Protein AF-A0A9E4JC96-F1 (afdb_monomer)

Sequence (61 aa):
MTCRFGIVPDGSDEPSAVFQELEDALSWALAKFGPDRFSIRRCSLAEVAQDDASARLSSVN

Solvent-accessible surface area (backbone atoms only — not comparable to full-atom values): 4034 Å² total; per-residue (Å²): 134,74,68,30,32,24,40,23,42,71,97,50,95,57,60,79,46,75,28,72,46,64,68,60,40,48,55,52,43,40,74,74,59,37,89,87,38,59,46,80,43,85,40,83,67,75,82,73,75,84,74,84,85,79,90,80,90,86,83,83,134

Secondary structure (DSSP, 8-state):
---EEEEEETT-SS-SEEESSHHHHHHHHHHHH-TTSEEEEEE--------------S---

Foldseek 3Di:
DQKKKFKAWPPGPDGPDIGSDPVVVVVVCCVPPNDPTIDIDTDPDDPPPPPDDPPPDPDDD

Radius of gyration: 16.37 Å; Cα contacts (8 Å, |Δi|>4): 74; chains: 1; bounding box: 26×36×49 Å

Structure (mmCIF, N/CA/C/O backbone):
data_AF-A0A9E4JC9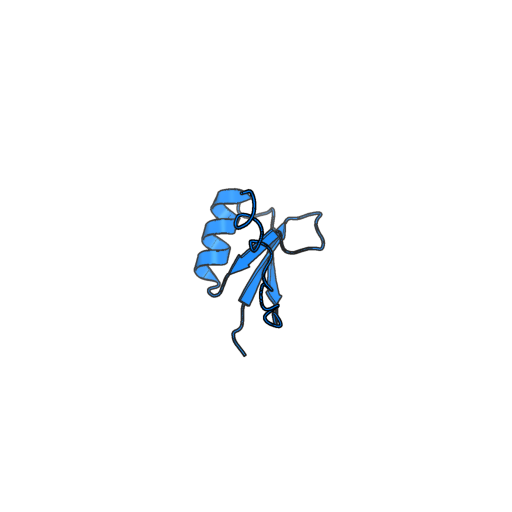6-F1
#
_entry.id   AF-A0A9E4JC96-F1
#
loop_
_atom_site.group_PDB
_atom_site.id
_atom_site.type_symbol
_atom_site.label_atom_id
_atom_site.label_alt_id
_atom_site.label_comp_id
_atom_site.label_asym_id
_atom_site.label_entity_id
_atom_site.label_seq_id
_atom_site.pdbx_PDB_ins_code
_atom_site.Cartn_x
_atom_site.Cartn_y
_atom_site.Cartn_z
_atom_site.occupancy
_atom_site.B_iso_or_equiv
_atom_site.auth_seq_id
_atom_site.auth_comp_id
_atom_site.auth_asym_id
_atom_site.auth_atom_id
_atom_site.pdbx_PDB_model_num
ATOM 1 N N . MET A 1 1 ? 15.383 -14.617 -12.738 1.00 51.12 1 MET A N 1
ATOM 2 C CA . MET A 1 1 ? 14.008 -14.268 -12.322 1.00 51.12 1 MET A CA 1
ATOM 3 C C . MET A 1 1 ? 14.069 -13.238 -11.204 1.00 51.12 1 MET A C 1
ATOM 5 O O . MET A 1 1 ? 14.469 -13.594 -10.103 1.00 51.12 1 MET A O 1
ATOM 9 N N . THR A 1 2 ? 13.709 -11.983 -11.460 1.00 63.22 2 THR A N 1
ATOM 10 C CA . THR A 1 2 ? 13.509 -10.990 -10.393 1.00 63.22 2 THR A CA 1
ATOM 11 C C . THR A 1 2 ? 12.132 -11.232 -9.771 1.00 63.22 2 THR A C 1
ATOM 13 O O . THR A 1 2 ? 11.110 -11.171 -10.452 1.00 63.22 2 THR A O 1
ATOM 16 N N . CYS A 1 3 ? 12.086 -11.611 -8.492 1.00 65.81 3 CYS A N 1
ATOM 17 C CA . CYS A 1 3 ? 10.815 -11.696 -7.768 1.00 65.81 3 CYS A CA 1
ATOM 18 C C . CYS A 1 3 ? 10.299 -10.272 -7.528 1.00 65.81 3 CYS A C 1
ATOM 20 O O . CYS A 1 3 ? 11.082 -9.407 -7.147 1.00 65.81 3 CYS A O 1
ATOM 22 N N . ARG A 1 4 ? 9.006 -10.025 -7.763 1.00 84.06 4 ARG A N 1
ATOM 23 C CA . ARG A 1 4 ? 8.357 -8.734 -7.499 1.00 84.06 4 ARG A CA 1
ATOM 24 C C . ARG A 1 4 ? 7.079 -8.941 -6.678 1.00 84.06 4 ARG A C 1
ATOM 26 O O . ARG A 1 4 ? 6.447 -10.001 -6.746 1.00 84.06 4 ARG A O 1
ATOM 33 N N . PHE A 1 5 ? 6.714 -7.933 -5.898 1.00 86.44 5 PHE A N 1
ATOM 34 C CA . PHE A 1 5 ? 5.569 -7.929 -4.991 1.00 86.44 5 PHE A CA 1
ATOM 35 C C . PHE A 1 5 ? 4.502 -6.974 -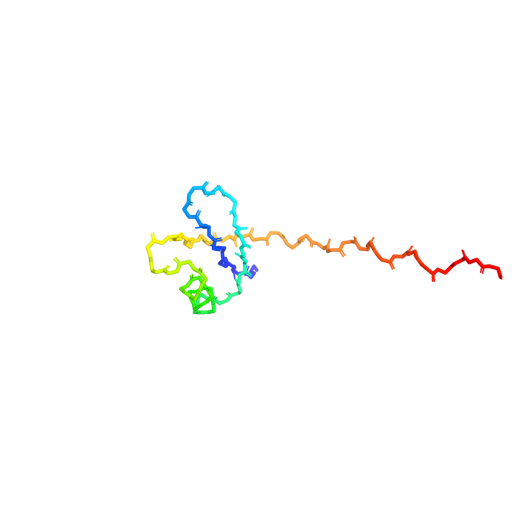5.518 1.00 86.44 5 PHE A C 1
ATOM 37 O O . PHE A 1 5 ? 4.735 -5.772 -5.623 1.00 86.44 5 PHE A O 1
ATOM 44 N N . GLY A 1 6 ? 3.342 -7.516 -5.880 1.00 89.31 6 GLY A N 1
ATOM 45 C CA . GLY A 1 6 ? 2.176 -6.741 -6.288 1.00 89.31 6 GLY A CA 1
ATOM 46 C C . GLY A 1 6 ? 1.275 -6.434 -5.096 1.00 89.31 6 GLY A C 1
ATOM 47 O O . GLY A 1 6 ? 0.940 -7.344 -4.336 1.00 89.3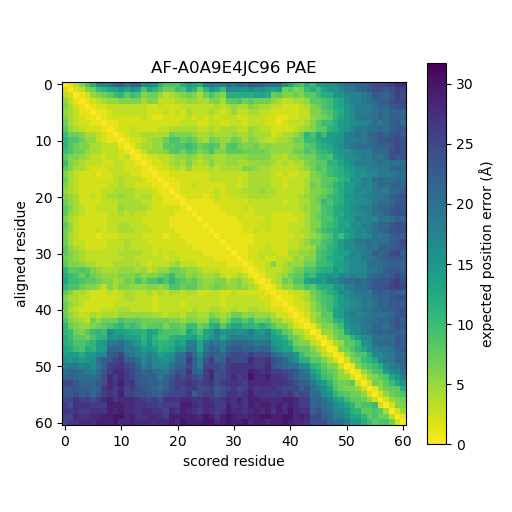1 6 GLY A O 1
ATOM 48 N N . ILE A 1 7 ? 0.869 -5.174 -4.951 1.00 90.06 7 ILE A N 1
ATOM 49 C CA . ILE A 1 7 ? -0.123 -4.727 -3.968 1.00 90.06 7 ILE A CA 1
ATOM 50 C C . ILE A 1 7 ? -1.504 -4.767 -4.613 1.00 90.06 7 ILE A C 1
ATOM 52 O O . ILE A 1 7 ? -1.769 -4.022 -5.558 1.00 90.06 7 ILE A O 1
ATOM 56 N N . VAL A 1 8 ? -2.382 -5.618 -4.090 1.00 89.50 8 VAL A N 1
ATOM 57 C CA . VAL A 1 8 ? -3.766 -5.780 -4.545 1.00 89.50 8 VAL A CA 1
ATOM 58 C C . VAL A 1 8 ? -4.694 -5.192 -3.476 1.00 89.50 8 VAL A C 1
ATOM 60 O O . VAL A 1 8 ? -4.722 -5.719 -2.362 1.00 89.50 8 VAL A O 1
ATOM 63 N N . PRO A 1 9 ? -5.401 -4.083 -3.746 1.00 88.56 9 PRO A N 1
ATOM 64 C CA . PRO A 1 9 ? -6.351 -3.520 -2.793 1.00 88.56 9 PRO A CA 1
ATOM 65 C C . PRO A 1 9 ? -7.595 -4.405 -2.661 1.00 88.56 9 PRO A C 1
ATOM 67 O O . PRO A 1 9 ? -7.972 -5.113 -3.596 1.00 88.56 9 PRO A O 1
ATOM 70 N N . ASP A 1 10 ? -8.241 -4.344 -1.499 1.00 85.56 10 ASP A N 1
ATOM 71 C CA . ASP A 1 10 ? -9.461 -5.107 -1.233 1.00 85.56 10 ASP A CA 1
ATOM 72 C C . ASP A 1 10 ? -10.587 -4.706 -2.206 1.00 85.56 10 ASP A C 1
ATOM 74 O O . ASP A 1 10 ? -10.849 -3.519 -2.421 1.00 85.56 10 ASP A O 1
ATOM 78 N N . GLY A 1 11 ? -11.221 -5.699 -2.834 1.00 84.56 11 GLY A N 1
ATOM 79 C CA . GLY A 1 11 ? -12.231 -5.491 -3.878 1.00 84.56 11 GLY A CA 1
ATOM 80 C C . GLY A 1 11 ? -11.687 -5.344 -5.306 1.00 84.56 11 GLY A C 1
ATOM 81 O O . GLY A 1 11 ? -12.475 -5.110 -6.221 1.00 84.56 11 GLY A O 1
ATOM 82 N N . SER A 1 12 ? -10.377 -5.503 -5.519 1.00 81.75 12 SER A N 1
ATOM 83 C CA . SER A 1 12 ? -9.752 -5.539 -6.847 1.00 81.75 12 SER A CA 1
ATOM 84 C C . SER A 1 12 ? -9.061 -6.883 -7.080 1.00 81.75 12 SER A C 1
ATOM 86 O O . SER A 1 12 ? -8.454 -7.430 -6.164 1.00 81.75 12 SER A O 1
ATOM 88 N N . ASP A 1 13 ? -9.126 -7.413 -8.303 1.00 80.12 13 ASP A N 1
ATOM 89 C CA . ASP A 1 13 ? -8.396 -8.639 -8.678 1.00 80.12 13 ASP A CA 1
ATOM 90 C C . ASP A 1 13 ? -6.986 -8.320 -9.221 1.00 80.12 13 ASP A C 1
ATOM 92 O O . ASP A 1 13 ? -6.069 -9.141 -9.171 1.00 80.12 13 ASP A O 1
ATOM 96 N N . GLU A 1 14 ? -6.785 -7.079 -9.678 1.00 82.06 14 GLU A N 1
ATOM 97 C CA . GLU A 1 14 ? -5.537 -6.618 -10.286 1.00 82.06 14 GLU A CA 1
ATOM 98 C C . GLU A 1 14 ? -4.6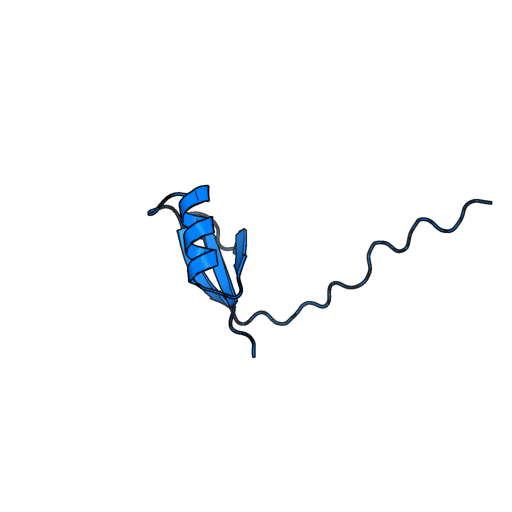25 -5.867 -9.297 1.00 82.06 14 GLU A C 1
ATOM 100 O O . GLU A 1 14 ? -5.109 -5.108 -8.444 1.00 82.06 14 GLU A O 1
ATOM 105 N N . PRO A 1 15 ? -3.289 -6.030 -9.413 1.00 84.38 15 PRO A N 1
ATOM 106 C CA . PRO A 1 15 ? -2.330 -5.289 -8.606 1.00 84.38 15 PRO A CA 1
ATOM 107 C C . PRO A 1 15 ? -2.322 -3.807 -8.993 1.00 84.38 15 PRO A C 1
ATOM 109 O O . PRO A 1 15 ? -2.050 -3.444 -10.134 1.00 84.38 15 PRO A O 1
ATOM 112 N N . SER A 1 16 ? -2.552 -2.934 -8.014 1.00 86.75 16 SER A N 1
ATOM 113 C CA . SER A 1 16 ? -2.523 -1.481 -8.208 1.00 86.75 16 SER A C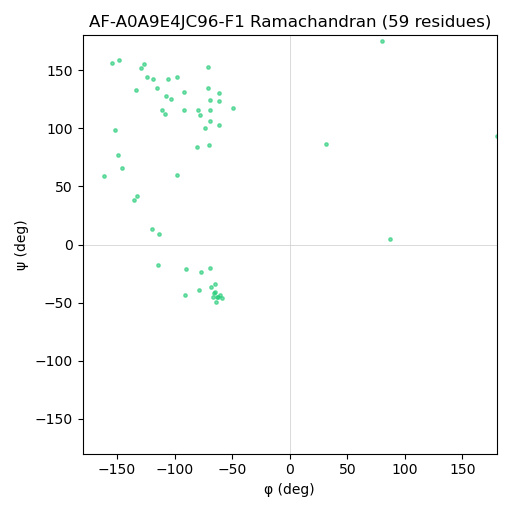A 1
ATOM 114 C C . SER A 1 16 ? -1.099 -0.925 -8.298 1.00 86.75 16 SER A C 1
ATOM 116 O O . SER A 1 16 ? -0.908 0.168 -8.832 1.00 86.75 16 SER A O 1
ATOM 118 N N . ALA A 1 17 ? -0.116 -1.632 -7.741 1.00 86.88 17 ALA A N 1
ATOM 119 C CA . ALA A 1 17 ? 1.295 -1.271 -7.800 1.00 86.88 17 ALA A CA 1
ATOM 120 C C . ALA A 1 17 ? 2.173 -2.515 -7.644 1.00 86.88 17 ALA A C 1
ATOM 122 O O . ALA A 1 17 ? 1.747 -3.516 -7.065 1.00 86.88 17 ALA A O 1
ATOM 123 N N . VAL A 1 18 ? 3.402 -2.445 -8.152 1.00 87.62 18 VAL A N 1
ATOM 124 C CA . VAL A 1 18 ? 4.377 -3.537 -8.117 1.00 87.62 18 VAL A CA 1
ATOM 125 C C . VAL A 1 18 ? 5.724 -2.993 -7.663 1.00 87.62 18 VAL A C 1
ATOM 127 O O . VAL A 1 18 ? 6.201 -1.997 -8.199 1.00 87.62 18 VAL A O 1
ATOM 130 N N . PHE A 1 19 ? 6.355 -3.689 -6.724 1.00 88.69 19 PHE A N 1
ATOM 131 C CA . PHE A 1 19 ? 7.644 -3.320 -6.147 1.00 88.69 19 PHE A CA 1
ATOM 132 C C . PHE A 1 19 ? 8.634 -4.478 -6.243 1.00 88.69 19 PHE A C 1
ATOM 134 O O . PHE A 1 19 ? 8.248 -5.645 -6.343 1.00 88.69 19 PHE A O 1
ATOM 141 N N . GLN A 1 20 ? 9.927 -4.161 -6.237 1.00 87.94 20 GLN A N 1
ATOM 142 C CA . GLN A 1 20 ? 10.980 -5.176 -6.193 1.00 87.94 20 GLN A CA 1
ATOM 143 C C . GLN A 1 20 ? 11.173 -5.714 -4.771 1.00 87.94 20 GLN A C 1
ATOM 145 O O . GLN A 1 20 ? 11.336 -6.919 -4.593 1.00 87.94 20 GLN A O 1
ATOM 150 N N . GLU A 1 21 ? 11.086 -4.835 -3.774 1.00 88.44 21 GLU A N 1
ATOM 151 C CA . GLU A 1 21 ? 11.279 -5.160 -2.363 1.00 88.44 21 GLU A CA 1
ATOM 152 C C . GLU A 1 21 ? 9.944 -5.178 -1.614 1.00 88.44 21 GLU A C 1
ATOM 154 O O . GLU A 1 21 ? 9.039 -4.388 -1.892 1.00 88.44 21 GLU A O 1
ATOM 159 N N . LEU A 1 22 ? 9.805 -6.113 -0.669 1.00 86.75 22 LEU A N 1
ATOM 160 C CA . LEU A 1 22 ? 8.581 -6.271 0.120 1.00 86.75 22 LEU A CA 1
ATOM 161 C C . LEU A 1 22 ? 8.369 -5.091 1.076 1.00 86.75 22 LEU A C 1
ATOM 163 O O . LEU A 1 22 ? 7.234 -4.679 1.295 1.00 86.75 22 LEU A O 1
ATOM 167 N N . GLU A 1 23 ? 9.452 -4.554 1.635 1.00 90.88 23 GLU A N 1
ATOM 168 C CA . GLU A 1 23 ? 9.424 -3.458 2.609 1.00 90.88 23 GLU A CA 1
ATOM 169 C C . GLU A 1 23 ? 8.910 -2.155 1.983 1.00 90.88 23 GLU A C 1
ATOM 171 O O . GLU A 1 23 ? 8.047 -1.491 2.564 1.00 90.88 23 GLU A O 1
ATOM 176 N N . ASP A 1 24 ? 9.345 -1.843 0.758 1.00 90.31 24 ASP A N 1
ATOM 177 C CA . ASP A 1 24 ? 8.799 -0.745 -0.046 1.00 90.31 24 ASP A CA 1
ATOM 178 C C . ASP A 1 24 ? 7.321 -0.958 -0.367 1.00 90.31 24 ASP A C 1
ATOM 180 O O . ASP A 1 24 ? 6.503 -0.049 -0.202 1.00 90.31 24 ASP A O 1
ATOM 184 N N . ALA A 1 25 ? 6.963 -2.182 -0.770 1.00 89.50 25 ALA A N 1
ATOM 185 C CA . ALA A 1 25 ? 5.584 -2.533 -1.083 1.00 89.50 25 ALA A CA 1
ATOM 186 C C . ALA A 1 25 ? 4.665 -2.313 0.130 1.00 89.50 25 ALA A C 1
ATOM 188 O O . ALA A 1 25 ? 3.601 -1.704 0.005 1.00 89.50 25 ALA A O 1
ATOM 189 N N . LEU A 1 26 ? 5.099 -2.766 1.311 1.00 89.44 26 LEU A N 1
ATOM 190 C CA . LEU A 1 26 ? 4.392 -2.595 2.578 1.00 89.44 26 LEU A CA 1
ATOM 191 C C . LEU A 1 26 ? 4.281 -1.125 2.970 1.00 89.44 26 LEU A C 1
ATOM 193 O O . LEU A 1 26 ? 3.185 -0.665 3.276 1.00 89.44 26 LEU A O 1
ATOM 197 N N . SER A 1 27 ? 5.388 -0.386 2.940 1.00 92.81 27 SER A N 1
ATOM 198 C CA . SER A 1 27 ? 5.415 1.024 3.340 1.00 92.81 27 SER A CA 1
ATOM 199 C C . SER A 1 27 ? 4.482 1.864 2.469 1.00 92.81 27 SER A C 1
ATOM 201 O O . SER A 1 27 ? 3.698 2.666 2.983 1.00 92.81 27 SER A O 1
ATOM 203 N N . TRP A 1 28 ? 4.493 1.627 1.155 1.00 91.44 28 TRP A N 1
ATOM 204 C CA . TRP A 1 28 ? 3.587 2.294 0.225 1.00 91.44 28 TRP A CA 1
ATOM 205 C C . TRP A 1 28 ? 2.124 1.889 0.443 1.00 91.44 28 TRP A C 1
ATOM 207 O O . TRP A 1 28 ? 1.242 2.751 0.485 1.00 91.44 28 TRP A O 1
ATOM 217 N N . ALA A 1 29 ? 1.849 0.592 0.610 1.00 90.31 29 ALA A N 1
ATOM 218 C CA . ALA A 1 29 ? 0.491 0.090 0.804 1.00 90.31 29 ALA A CA 1
ATOM 219 C C . ALA A 1 29 ? -0.125 0.583 2.122 1.00 90.31 29 ALA A C 1
ATOM 221 O O . ALA A 1 29 ? -1.277 1.017 2.135 1.00 90.31 29 ALA A O 1
ATOM 222 N N . LEU A 1 30 ? 0.660 0.606 3.201 1.00 90.94 30 LEU A N 1
ATOM 223 C CA . LEU A 1 30 ? 0.261 1.150 4.498 1.00 90.94 30 LEU A CA 1
ATOM 224 C C . LEU A 1 30 ? -0.038 2.646 4.413 1.00 90.94 30 LEU A C 1
ATOM 226 O O . LEU A 1 30 ? -1.069 3.083 4.919 1.00 90.94 30 LEU A O 1
ATOM 230 N N . ALA A 1 31 ? 0.821 3.418 3.744 1.00 91.38 31 ALA 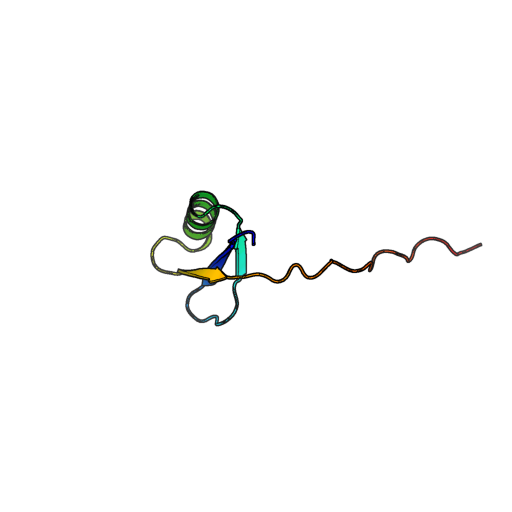A N 1
ATOM 231 C CA . ALA A 1 31 ? 0.615 4.854 3.576 1.00 91.38 31 ALA A CA 1
ATOM 232 C C . ALA A 1 31 ? 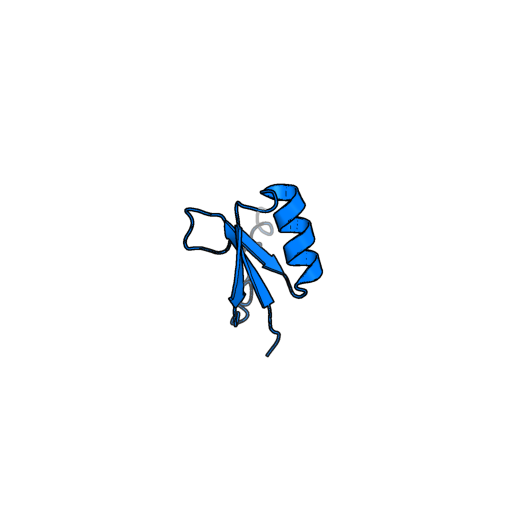-0.633 5.177 2.737 1.00 91.38 31 ALA A C 1
ATOM 234 O O . ALA A 1 31 ? -1.292 6.187 2.980 1.00 91.38 31 ALA A O 1
ATOM 235 N N . LYS A 1 32 ? -0.963 4.334 1.749 1.00 90.00 32 LYS A N 1
ATOM 236 C CA . LYS A 1 32 ? -2.058 4.595 0.805 1.00 90.00 32 LYS A CA 1
ATOM 237 C C . LYS A 1 32 ? -3.410 4.034 1.242 1.00 90.00 32 LYS A C 1
ATOM 239 O O . LYS A 1 32 ? -4.421 4.712 1.081 1.00 90.00 32 LYS A O 1
ATOM 244 N N . PHE A 1 33 ? -3.442 2.802 1.743 1.00 86.94 33 PHE A N 1
ATOM 245 C CA . PHE A 1 33 ? -4.679 2.069 2.039 1.00 86.94 33 PHE A CA 1
ATOM 246 C C . PHE A 1 33 ? -4.883 1.803 3.538 1.00 86.94 33 PHE A C 1
ATOM 248 O O . PHE A 1 33 ? -6.007 1.524 3.957 1.00 86.94 33 PHE A O 1
ATOM 255 N N . GLY A 1 34 ? -3.831 1.912 4.353 1.00 86.94 34 GLY A N 1
ATOM 256 C CA . GLY A 1 34 ? -3.845 1.482 5.752 1.00 86.94 34 GLY A CA 1
ATOM 257 C C . GLY A 1 34 ? -3.662 -0.036 5.913 1.00 86.94 34 GLY A C 1
ATOM 258 O O . GLY A 1 34 ? -3.596 -0.757 4.920 1.00 86.94 34 GLY A O 1
ATOM 259 N N . PRO A 1 35 ? -3.563 -0.542 7.154 1.00 85.12 35 PRO A N 1
ATOM 260 C CA . PRO A 1 35 ? -3.129 -1.917 7.442 1.00 85.12 35 PRO A CA 1
ATOM 261 C C . PRO A 1 35 ? -4.102 -3.035 7.034 1.00 85.12 35 PRO A C 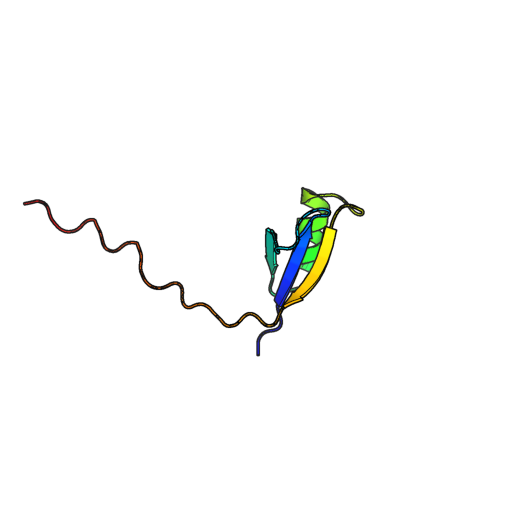1
ATOM 263 O O . PRO A 1 35 ? -3.659 -4.162 6.855 1.00 85.12 35 PRO A O 1
ATOM 266 N N . ASP A 1 36 ? -5.392 -2.743 6.846 1.00 85.25 36 ASP A N 1
ATOM 267 C CA . ASP A 1 36 ? -6.446 -3.766 6.692 1.00 85.25 36 ASP A CA 1
ATOM 268 C C . ASP A 1 36 ? -7.103 -3.801 5.300 1.00 85.25 36 ASP A C 1
ATOM 270 O O . ASP A 1 36 ? -8.129 -4.446 5.101 1.00 85.25 36 ASP A O 1
ATOM 274 N N . ARG A 1 37 ? -6.571 -3.063 4.320 1.00 86.12 37 ARG A N 1
ATOM 275 C CA . ARG A 1 37 ? -7.259 -2.820 3.033 1.00 86.12 37 ARG A CA 1
ATOM 276 C C . ARG A 1 37 ? -6.498 -3.332 1.807 1.00 86.12 37 ARG A C 1
ATOM 278 O O . ARG A 1 37 ? -6.835 -2.953 0.685 1.00 86.12 37 ARG A O 1
ATOM 285 N N . PHE A 1 38 ? -5.467 -4.156 1.989 1.00 89.19 38 PHE A N 1
ATOM 286 C CA . PHE A 1 38 ? -4.669 -4.678 0.879 1.00 89.19 38 PHE A CA 1
ATOM 287 C C . PHE A 1 38 ? -4.114 -6.080 1.145 1.00 89.19 38 PHE A C 1
ATOM 289 O O . PHE A 1 38 ? -3.950 -6.509 2.283 1.00 89.19 38 PHE A O 1
ATOM 296 N N . SER A 1 39 ? -3.772 -6.773 0.064 1.00 88.31 39 SER A N 1
ATOM 297 C CA . SER A 1 39 ? -3.048 -8.043 0.056 1.00 88.31 39 SER A CA 1
ATOM 298 C C . SER A 1 39 ? -1.790 -7.927 -0.801 1.00 88.31 39 SER A C 1
ATOM 300 O O . SER A 1 39 ? -1.789 -7.262 -1.837 1.00 88.31 39 SER A O 1
ATOM 302 N N . ILE A 1 40 ? -0.713 -8.602 -0.396 1.00 87.56 40 ILE A N 1
ATOM 303 C CA . ILE A 1 40 ? 0.532 -8.661 -1.173 1.00 87.56 40 ILE A CA 1
ATOM 304 C C . ILE A 1 40 ? 0.623 -10.011 -1.869 1.00 87.56 40 ILE A C 1
ATOM 306 O O . ILE A 1 40 ? 0.575 -11.058 -1.223 1.00 87.56 40 ILE A O 1
ATOM 310 N N . ARG A 1 41 ? 0.794 -9.998 -3.192 1.00 86.31 41 ARG A N 1
ATOM 311 C CA . ARG A 1 41 ? 0.982 -11.215 -3.990 1.00 86.31 41 ARG A CA 1
ATOM 312 C C . ARG A 1 41 ? 2.367 -11.223 -4.620 1.00 86.31 41 ARG A C 1
ATOM 314 O O . ARG A 1 41 ? 2.818 -10.227 -5.184 1.00 86.31 41 ARG A O 1
ATOM 321 N N . ARG A 1 42 ? 3.053 -12.366 -4.536 1.00 79.88 42 ARG A N 1
ATOM 322 C CA . ARG A 1 42 ? 4.328 -12.564 -5.231 1.00 79.88 42 ARG A CA 1
ATOM 323 C C . ARG A 1 42 ? 4.037 -12.843 -6.701 1.00 79.88 42 ARG A C 1
ATOM 325 O O . ARG A 1 42 ? 3.507 -13.904 -7.025 1.00 79.88 42 ARG A O 1
ATOM 332 N N . CYS A 1 43 ? 4.397 -11.910 -7.573 1.00 74.19 43 CYS A N 1
ATOM 333 C CA . CYS A 1 43 ? 4.154 -12.023 -9.004 1.00 74.19 43 CYS A CA 1
ATOM 334 C C . CYS A 1 43 ? 5.467 -12.286 -9.740 1.00 74.19 43 CYS A C 1
ATOM 336 O O . CYS A 1 43 ? 6.447 -11.549 -9.607 1.00 74.19 43 CYS A O 1
ATOM 338 N N . SER A 1 44 ? 5.477 -13.335 -10.558 1.00 66.44 44 SER A N 1
ATOM 339 C CA . SER A 1 44 ? 6.504 -13.536 -11.576 1.00 66.44 44 SER A CA 1
ATOM 340 C C . SER A 1 44 ? 6.142 -12.663 -12.771 1.00 66.44 44 SER A C 1
ATOM 342 O O . SER A 1 44 ? 5.472 -13.117 -13.692 1.00 66.44 44 SER A O 1
ATOM 344 N N . LEU A 1 45 ? 6.518 -11.383 -12.725 1.00 61.41 45 LEU A N 1
ATOM 345 C CA . LEU A 1 45 ? 6.320 -10.512 -13.879 1.00 61.41 45 LEU A CA 1
ATOM 346 C C . LEU A 1 45 ? 7.258 -10.946 -15.003 1.00 61.41 45 LEU A C 1
ATOM 348 O O . LEU A 1 45 ? 8.478 -10.840 -14.867 1.00 61.41 45 LEU A O 1
ATOM 352 N N . ALA A 1 46 ? 6.675 -11.395 -16.113 1.00 57.16 46 ALA A N 1
ATOM 353 C CA . ALA A 1 46 ? 7.338 -11.292 -17.400 1.00 57.16 46 ALA A CA 1
ATOM 354 C C . ALA A 1 46 ? 7.542 -9.797 -17.665 1.00 57.16 46 ALA A C 1
ATOM 356 O O . ALA A 1 46 ? 6.595 -9.017 -17.577 1.00 57.16 46 ALA A O 1
ATOM 357 N N . GLU A 1 47 ? 8.786 -9.382 -17.888 1.00 52.59 47 GLU A N 1
ATOM 358 C CA . GLU A 1 47 ? 9.091 -8.006 -18.266 1.00 52.59 47 GLU A CA 1
ATOM 359 C C . GLU A 1 47 ? 8.388 -7.724 -19.592 1.00 52.59 47 GLU A C 1
ATOM 361 O O . GLU A 1 47 ? 8.810 -8.201 -20.643 1.00 52.59 47 GLU A O 1
ATOM 366 N N . VAL A 1 48 ? 7.274 -6.995 -19.541 1.00 54.97 48 VAL A N 1
ATOM 367 C CA . VAL A 1 48 ? 6.703 -6.406 -20.745 1.00 54.97 48 VAL A CA 1
ATOM 368 C C . VAL A 1 48 ? 7.642 -5.259 -21.077 1.00 54.97 48 VAL A C 1
ATOM 370 O O . VAL A 1 48 ? 7.621 -4.228 -20.406 1.00 54.97 48 VAL A O 1
ATOM 373 N N . ALA A 1 49 ? 8.540 -5.486 -22.038 1.00 45.78 49 ALA A N 1
ATOM 374 C CA . ALA A 1 49 ? 9.309 -4.415 -22.646 1.00 45.78 49 ALA A CA 1
ATOM 375 C C . ALA A 1 49 ? 8.305 -3.327 -23.032 1.00 45.78 49 ALA A C 1
ATOM 377 O O . ALA A 1 49 ? 7.359 -3.583 -23.776 1.00 45.78 49 ALA A O 1
ATOM 378 N N . GLN A 1 50 ? 8.449 -2.155 -22.423 1.00 49.22 50 GLN A N 1
ATOM 379 C CA . GLN A 1 50 ? 7.606 -1.009 -22.701 1.00 49.22 50 GLN A CA 1
ATOM 380 C C . GLN A 1 50 ? 7.991 -0.536 -24.107 1.00 49.22 50 GLN A C 1
ATOM 382 O O . GLN A 1 50 ? 8.906 0.268 -24.266 1.00 49.22 50 GLN A O 1
ATOM 387 N N . ASP A 1 51 ? 7.380 -1.144 -25.122 1.00 46.09 51 ASP A N 1
ATOM 388 C CA . ASP A 1 51 ? 7.613 -0.814 -26.522 1.00 46.09 51 ASP A CA 1
ATOM 389 C C . ASP A 1 51 ? 7.024 0.576 -26.787 1.00 46.09 51 ASP A C 1
ATOM 391 O O . ASP A 1 51 ? 5.814 0.798 -26.727 1.00 46.09 51 ASP A O 1
ATOM 395 N N . ASP A 1 52 ? 7.941 1.530 -26.914 1.00 51.59 52 ASP A N 1
ATOM 396 C CA . ASP A 1 52 ? 7.907 2.659 -27.837 1.00 51.59 52 ASP A CA 1
ATOM 397 C C . ASP A 1 52 ? 6.513 3.214 -28.203 1.00 51.59 52 ASP A C 1
ATOM 399 O O . ASP A 1 52 ? 5.914 2.897 -29.227 1.00 51.59 52 ASP A O 1
ATOM 403 N N . ALA A 1 53 ? 5.996 4.128 -27.378 1.00 54.69 53 ALA A N 1
ATOM 404 C CA . ALA A 1 53 ? 4.851 4.963 -27.750 1.00 54.69 53 ALA A CA 1
ATOM 405 C C . ALA A 1 53 ? 5.083 6.443 -27.422 1.00 54.69 53 ALA A C 1
ATOM 407 O O . ALA A 1 53 ? 4.188 7.141 -26.950 1.00 54.69 53 ALA A O 1
ATOM 408 N N . SER A 1 54 ? 6.294 6.942 -27.688 1.00 47.75 54 SER A N 1
ATOM 409 C CA . SER A 1 54 ? 6.541 8.388 -27.753 1.00 47.75 54 SER A CA 1
ATOM 410 C C . SER A 1 54 ? 7.404 8.771 -28.961 1.00 47.75 54 SER A C 1
ATOM 412 O O . SER A 1 54 ? 8.240 9.664 -28.901 1.00 47.75 54 SER A O 1
ATOM 414 N N . ALA A 1 55 ? 7.183 8.106 -30.097 1.00 57.19 55 ALA A N 1
ATOM 415 C CA . ALA A 1 55 ? 7.718 8.496 -31.398 1.00 57.19 55 ALA A CA 1
ATOM 416 C C . ALA A 1 55 ? 6.673 9.278 -32.215 1.00 57.19 55 ALA A C 1
ATOM 418 O O . ALA A 1 55 ? 6.276 8.847 -33.293 1.00 57.19 55 ALA A O 1
ATOM 419 N N . ARG A 1 56 ? 6.182 10.428 -31.726 1.00 58.06 56 ARG A N 1
ATOM 420 C CA . ARG A 1 56 ? 5.427 11.387 -32.564 1.00 58.06 56 ARG A CA 1
ATOM 421 C C . ARG A 1 56 ? 5.615 12.828 -32.097 1.00 58.06 56 ARG A C 1
ATOM 423 O O . ARG A 1 56 ? 4.714 13.389 -31.495 1.00 58.06 56 ARG A O 1
ATOM 430 N N . LEU A 1 57 ? 6.764 13.426 -32.415 1.00 59.81 57 LEU A N 1
ATOM 431 C CA . LEU A 1 57 ? 6.937 14.881 -32.585 1.00 59.81 57 LEU A CA 1
ATOM 432 C C . LEU A 1 57 ? 8.230 15.143 -33.381 1.00 59.81 57 LEU A C 1
ATOM 434 O O . LEU A 1 57 ? 9.182 15.769 -32.930 1.00 59.81 57 LEU A O 1
ATOM 438 N N . SER A 1 58 ? 8.298 14.598 -34.593 1.00 61.25 58 SER A N 1
ATOM 439 C CA . SER A 1 58 ? 9.313 14.971 -35.586 1.00 61.25 58 SER A CA 1
ATOM 440 C C . SER A 1 58 ? 8.697 14.893 -36.975 1.00 61.25 58 SER A C 1
ATOM 442 O O . SER A 1 58 ? 9.027 14.002 -37.745 1.00 61.25 58 SER A O 1
ATOM 444 N N . SER A 1 59 ? 7.722 15.758 -37.258 1.00 59.50 59 SER A N 1
ATOM 445 C CA . SER A 1 59 ? 7.329 16.157 -38.619 1.00 59.50 59 SER A CA 1
ATOM 446 C C . SER A 1 59 ? 6.180 17.159 -38.545 1.00 59.50 59 SER A C 1
ATOM 448 O O . SER A 1 59 ? 5.020 16.762 -38.512 1.00 59.50 59 SER A O 1
ATOM 450 N N . VAL A 1 60 ? 6.494 18.454 -38.549 1.00 64.75 60 VAL A N 1
ATOM 451 C CA . VAL A 1 60 ? 5.794 19.381 -39.445 1.00 64.75 60 VAL A CA 1
ATOM 452 C C . VAL A 1 60 ? 6.731 20.546 -39.788 1.00 64.75 60 VAL A C 1
ATOM 454 O O . VAL A 1 60 ? 6.970 21.434 -38.981 1.00 64.75 60 VAL A O 1
ATOM 457 N N . ASN A 1 61 ? 7.322 20.396 -40.975 1.00 49.03 61 ASN A N 1
ATOM 458 C CA . ASN A 1 61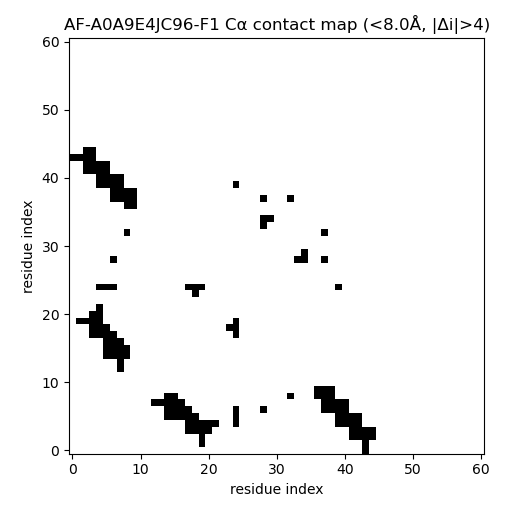 ? 7.711 21.399 -41.969 1.00 49.03 61 ASN A CA 1
ATOM 459 C C . ASN A 1 61 ? 8.456 22.673 -41.540 1.00 49.03 61 ASN A C 1
ATOM 461 O O . ASN A 1 61 ? 7.781 23.655 -41.164 1.00 49.03 61 ASN A O 1
#

pLDDT: mean 76.39, std 15.47, range [45.78, 92.81]

Mean predicted aligned error: 10.76 Å